Protein AF-A0A655D7Q9-F1 (afdb_monomer_lite)

Organism: NCBI:txid58097

Radius of gyration: 19.21 Å; chains: 1; bounding box: 52×32×53 Å

Structure (mmCIF, N/CA/C/O backbone):
data_AF-A0A655D7Q9-F1
#
_entry.id   AF-A0A655D7Q9-F1
#
loop_
_atom_site.group_PDB
_atom_site.id
_atom_site.type_symbol
_atom_site.label_atom_id
_atom_site.label_alt_id
_atom_site.label_comp_id
_atom_site.label_asym_id
_atom_site.label_entity_id
_atom_site.label_seq_id
_atom_site.pdbx_PDB_ins_code
_atom_site.Cartn_x
_atom_site.Cartn_y
_atom_site.Cartn_z
_atom_site.occupancy
_atom_site.B_iso_or_equiv
_atom_site.auth_seq_id
_atom_site.auth_comp_id
_atom_site.auth_asym_id
_atom_site.auth_atom_id
_atom_site.pdbx_PDB_model_num
ATOM 1 N N . MET A 1 1 ? 8.402 5.837 -29.727 1.00 44.16 1 MET A N 1
ATOM 2 C CA . MET A 1 1 ? 7.310 4.940 -29.289 1.00 44.16 1 MET A CA 1
ATOM 3 C C . MET A 1 1 ? 7.726 4.106 -28.086 1.00 44.16 1 MET A C 1
ATOM 5 O O . MET A 1 1 ? 7.129 4.297 -27.044 1.00 44.16 1 MET A O 1
ATOM 9 N N . ALA A 1 2 ? 8.798 3.308 -28.153 1.00 44.91 2 ALA A N 1
ATOM 10 C CA . ALA A 1 2 ? 9.207 2.437 -27.040 1.00 44.91 2 ALA A CA 1
ATOM 11 C C .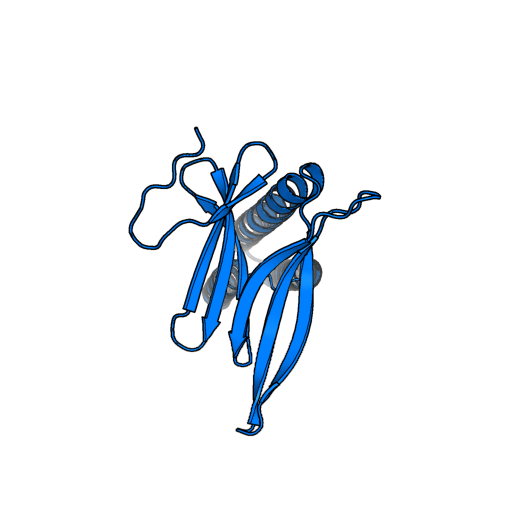 ALA A 1 2 ? 9.536 3.164 -25.710 1.00 44.91 2 ALA A C 1
ATOM 13 O O . ALA A 1 2 ? 9.206 2.663 -24.644 1.00 44.91 2 ALA A O 1
ATOM 14 N N . THR A 1 3 ? 10.104 4.374 -25.750 1.00 46.62 3 THR A N 1
ATOM 15 C CA . THR A 1 3 ? 10.336 5.207 -24.550 1.00 46.62 3 THR A CA 1
ATOM 16 C C . THR A 1 3 ? 9.044 5.714 -23.913 1.00 46.62 3 THR A C 1
ATOM 18 O O . THR A 1 3 ? 8.908 5.663 -22.699 1.00 46.62 3 THR A O 1
ATOM 21 N N . LEU A 1 4 ? 8.073 6.148 -24.721 1.00 45.00 4 LEU A N 1
ATOM 22 C CA . LEU A 1 4 ? 6.739 6.530 -24.247 1.00 45.00 4 LEU A CA 1
ATOM 23 C C . LEU A 1 4 ? 5.992 5.321 -23.681 1.00 45.00 4 LEU A C 1
ATOM 25 O O . LEU A 1 4 ? 5.398 5.435 -22.620 1.00 45.00 4 LEU A O 1
ATOM 29 N N . SER A 1 5 ? 6.093 4.156 -24.324 1.00 48.91 5 SER A N 1
ATOM 30 C CA . SER A 1 5 ? 5.539 2.904 -23.805 1.00 48.91 5 SER A CA 1
ATOM 31 C C . SER A 1 5 ? 6.203 2.487 -22.493 1.00 48.91 5 SER A C 1
ATOM 33 O O . SER A 1 5 ? 5.500 2.081 -21.585 1.00 48.91 5 SER A O 1
ATOM 35 N N . SER A 1 6 ? 7.522 2.643 -22.341 1.00 44.06 6 SER A N 1
ATOM 36 C CA . SER A 1 6 ? 8.223 2.366 -21.080 1.00 44.06 6 SER A CA 1
ATOM 37 C C . SER A 1 6 ? 7.842 3.346 -19.978 1.00 44.06 6 SER A C 1
ATOM 39 O O . SER A 1 6 ? 7.646 2.911 -18.856 1.00 44.06 6 SER A O 1
ATOM 41 N N . VAL A 1 7 ? 7.721 4.643 -20.273 1.00 50.75 7 VAL A N 1
ATOM 42 C CA . VAL A 1 7 ? 7.242 5.645 -19.307 1.00 50.75 7 VAL A CA 1
ATOM 43 C C . VAL A 1 7 ? 5.803 5.334 -18.907 1.00 50.75 7 VAL A C 1
ATOM 45 O O . VAL A 1 7 ? 5.481 5.384 -17.729 1.00 50.75 7 VAL A O 1
ATOM 48 N N . PHE A 1 8 ? 4.951 4.962 -19.863 1.00 51.47 8 PHE A N 1
ATOM 49 C CA . PHE A 1 8 ? 3.559 4.610 -19.607 1.00 51.47 8 PHE A CA 1
ATOM 50 C C . PHE A 1 8 ? 3.445 3.318 -18.796 1.00 51.47 8 PHE A C 1
ATOM 52 O O . PHE A 1 8 ? 2.716 3.293 -17.820 1.00 51.47 8 PHE A O 1
ATOM 59 N N . ILE A 1 9 ? 4.227 2.284 -19.117 1.00 53.00 9 ILE A N 1
ATOM 60 C CA . ILE A 1 9 ? 4.335 1.053 -18.324 1.00 53.00 9 ILE A CA 1
ATOM 61 C C . ILE A 1 9 ? 4.862 1.394 -16.929 1.00 53.00 9 ILE A C 1
ATOM 63 O O . ILE A 1 9 ? 4.257 1.001 -15.952 1.00 53.00 9 ILE A O 1
ATOM 67 N N . THR A 1 10 ? 5.917 2.191 -16.787 1.00 48.69 10 THR A N 1
ATOM 68 C CA . THR A 1 10 ? 6.431 2.601 -15.474 1.00 48.69 10 THR A CA 1
ATOM 69 C C . THR A 1 10 ? 5.414 3.411 -14.670 1.00 48.69 10 THR A C 1
ATOM 71 O O . THR A 1 10 ? 5.289 3.175 -13.477 1.00 48.69 10 THR A O 1
ATOM 74 N N . LEU A 1 11 ? 4.669 4.333 -15.285 1.00 49.62 11 LEU A N 1
ATOM 75 C CA . LEU A 1 11 ? 3.631 5.121 -14.612 1.00 49.62 11 LEU A CA 1
ATOM 76 C C . LEU A 1 11 ? 2.436 4.252 -14.218 1.00 49.62 11 LEU A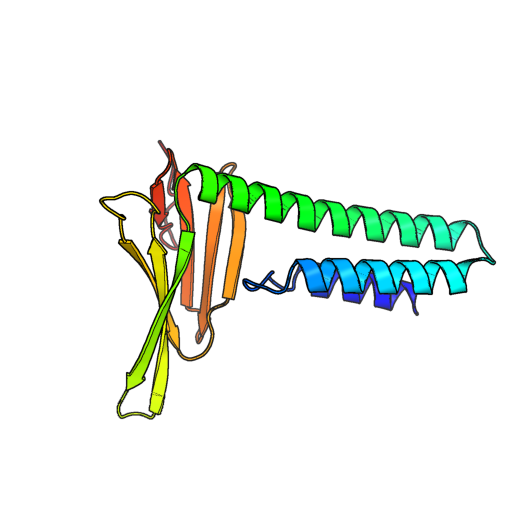 C 1
ATOM 78 O O . LEU A 1 11 ? 2.004 4.313 -13.074 1.00 49.62 11 LEU A O 1
ATOM 82 N N . VAL A 1 12 ? 1.956 3.408 -15.132 1.00 50.69 12 VAL A N 1
ATOM 83 C CA . VAL A 1 12 ? 0.836 2.488 -14.907 1.00 50.69 12 VAL A CA 1
ATOM 84 C C . VAL A 1 12 ? 1.210 1.404 -13.898 1.00 50.69 12 VAL A C 1
ATOM 86 O O . VAL A 1 12 ? 0.380 1.078 -13.068 1.00 50.69 12 VAL A O 1
ATOM 89 N N . PHE A 1 13 ? 2.450 0.899 -13.895 1.00 49.50 13 PHE A N 1
ATOM 90 C CA . PHE A 1 13 ? 2.938 -0.096 -12.930 1.00 49.50 13 PHE A CA 1
ATOM 91 C C . PHE A 1 13 ? 3.357 0.504 -11.581 1.00 49.50 13 PHE A C 1
ATOM 93 O O . PHE A 1 13 ? 3.159 -0.149 -10.566 1.00 49.50 13 PHE A O 1
ATOM 100 N N . ASN A 1 14 ? 3.861 1.744 -11.523 1.00 44.94 14 ASN A N 1
ATOM 101 C CA . ASN A 1 14 ? 4.033 2.457 -10.245 1.00 44.94 14 ASN A CA 1
ATOM 102 C C . ASN A 1 14 ? 2.688 2.878 -9.637 1.00 44.94 14 ASN A C 1
ATOM 104 O O . ASN A 1 14 ? 2.595 3.020 -8.421 1.00 44.94 14 ASN A O 1
ATOM 108 N N . GLN A 1 15 ? 1.659 3.088 -10.465 1.00 44.94 15 GLN A N 1
ATOM 109 C CA . GLN A 1 15 ? 0.270 3.240 -10.024 1.00 44.94 15 GLN A CA 1
ATOM 110 C C . GLN A 1 15 ? -0.440 1.899 -9.838 1.00 44.94 15 GLN A C 1
ATOM 112 O O . GLN A 1 15 ? -1.529 1.873 -9.272 1.00 44.94 15 GLN A O 1
ATOM 117 N N . TRP A 1 16 ? 0.154 0.784 -10.275 1.00 45.19 16 TRP A N 1
ATOM 118 C CA . TRP A 1 16 ? -0.368 -0.550 -10.013 1.00 45.19 16 TRP A CA 1
ATOM 119 C C . TRP A 1 16 ? -0.046 -0.851 -8.567 1.00 45.19 16 TRP A C 1
ATOM 121 O O . TRP A 1 16 ? 1.009 -1.387 -8.227 1.00 45.19 16 TRP A O 1
ATOM 131 N N . HIS A 1 17 ? -0.960 -0.379 -7.723 1.00 47.88 17 HIS A N 1
ATOM 132 C CA . HIS A 1 17 ? -1.037 -0.633 -6.303 1.00 47.88 17 HIS A CA 1
ATOM 133 C C . HIS A 1 17 ? -0.512 -2.034 -6.058 1.00 47.88 17 HIS A C 1
ATOM 135 O O . HIS A 1 17 ? -1.003 -2.998 -6.643 1.00 47.88 17 HIS A O 1
ATOM 141 N N . LEU A 1 18 ? 0.590 -2.098 -5.320 1.00 46.62 18 LEU A N 1
ATOM 142 C CA . LEU A 1 18 ? 1.365 -3.300 -5.092 1.00 46.62 18 LEU A CA 1
ATOM 143 C C . LEU A 1 18 ? 0.536 -4.253 -4.233 1.00 46.62 18 LEU A C 1
ATOM 145 O O . LEU A 1 18 ? 0.762 -4.380 -3.029 1.00 46.62 18 LEU A O 1
ATOM 149 N N . VAL A 1 19 ? -0.438 -4.896 -4.880 1.00 45.41 19 VAL A N 1
ATOM 150 C CA . VAL A 1 19 ? -1.283 -5.948 -4.339 1.00 45.41 19 VAL A CA 1
ATOM 151 C C . VAL A 1 19 ? -0.342 -6.952 -3.702 1.00 45.41 19 VAL A C 1
ATOM 153 O O . VAL A 1 19 ? 0.649 -7.368 -4.318 1.00 45.41 19 VAL A O 1
ATOM 156 N N . ALA A 1 20 ? -0.615 -7.253 -2.433 1.00 44.75 20 ALA A N 1
ATOM 157 C CA . ALA A 1 20 ? 0.159 -8.159 -1.605 1.00 44.75 20 ALA A CA 1
ATOM 158 C C . ALA A 1 20 ? 0.585 -9.394 -2.423 1.00 44.75 20 ALA A C 1
ATOM 160 O O . ALA A 1 20 ? -0.244 -10.222 -2.787 1.00 44.75 20 ALA A O 1
ATOM 161 N N . GLY A 1 21 ? 1.873 -9.465 -2.775 1.00 45.38 21 GLY A N 1
ATOM 162 C CA . GLY A 1 21 ? 2.463 -10.586 -3.512 1.00 45.38 21 GLY A CA 1
ATOM 163 C C . GLY A 1 21 ? 3.128 -10.270 -4.856 1.00 45.38 21 GLY A C 1
ATOM 164 O O . GLY A 1 21 ? 3.946 -11.072 -5.286 1.00 45.38 21 GLY A O 1
ATOM 165 N N . ASN A 1 22 ? 2.876 -9.126 -5.509 1.00 57.69 22 ASN A N 1
ATOM 166 C CA . ASN A 1 22 ? 3.382 -8.912 -6.884 1.00 57.69 22 ASN A CA 1
ATOM 167 C C . ASN A 1 22 ? 4.592 -7.962 -7.016 1.00 57.69 22 ASN A C 1
ATOM 169 O O . ASN A 1 22 ? 5.008 -7.634 -8.123 1.00 57.69 22 ASN A O 1
ATOM 173 N N . LYS A 1 23 ? 5.184 -7.520 -5.899 1.00 60.91 23 LYS A N 1
ATOM 174 C CA . LYS A 1 23 ? 6.220 -6.459 -5.863 1.00 60.91 23 LYS A CA 1
ATOM 175 C C . LYS A 1 23 ? 7.548 -6.911 -6.462 1.00 60.91 23 LYS A C 1
ATOM 177 O O . LYS A 1 23 ? 8.150 -6.204 -7.265 1.00 60.91 23 LYS A O 1
ATOM 182 N N . GLU A 1 24 ? 7.962 -8.124 -6.111 1.00 61.25 24 GLU A N 1
ATOM 183 C CA . GLU A 1 24 ? 9.153 -8.771 -6.668 1.00 61.25 24 GLU A CA 1
ATOM 184 C C . GLU A 1 24 ? 8.979 -9.044 -8.164 1.00 61.25 24 GLU A C 1
ATOM 186 O O . GLU A 1 24 ? 9.896 -8.823 -8.946 1.00 61.25 24 GLU A O 1
ATOM 191 N N . LEU A 1 25 ? 7.770 -9.427 -8.582 1.00 63.22 25 LEU A N 1
ATOM 192 C CA . LEU A 1 25 ? 7.436 -9.693 -9.979 1.00 63.22 25 LEU A CA 1
ATOM 193 C C . LEU A 1 25 ? 7.463 -8.407 -10.817 1.00 63.22 25 LEU A C 1
ATOM 195 O O . LEU A 1 25 ? 8.004 -8.407 -11.921 1.00 63.22 25 LEU A O 1
ATOM 199 N N . VAL A 1 26 ? 6.964 -7.294 -10.269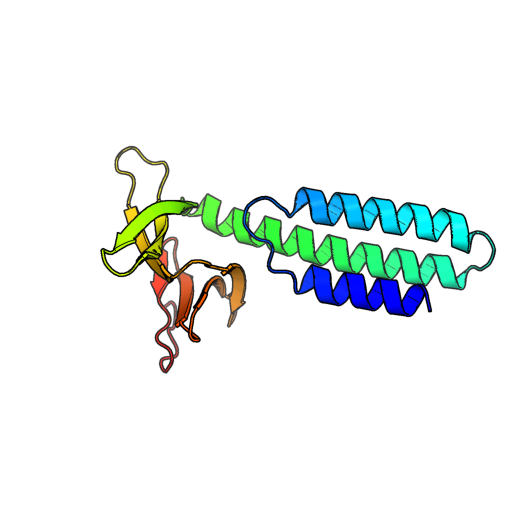 1.00 64.81 26 VAL A N 1
ATOM 200 C CA . VAL A 1 26 ? 7.056 -5.965 -10.894 1.00 64.81 26 VAL A CA 1
ATOM 201 C C . VAL A 1 26 ? 8.513 -5.521 -11.023 1.00 64.81 26 VAL A C 1
ATOM 203 O O . VAL A 1 26 ? 8.916 -5.116 -12.112 1.00 64.81 26 VAL A O 1
ATOM 206 N N . LEU A 1 27 ? 9.327 -5.663 -9.970 1.00 65.00 27 LEU A N 1
ATOM 207 C CA . LEU A 1 27 ? 10.767 -5.379 -10.034 1.00 65.00 27 LEU A CA 1
ATOM 208 C C . LEU A 1 27 ? 11.480 -6.248 -11.078 1.00 65.00 27 LEU A C 1
ATOM 210 O O . LEU A 1 27 ? 12.259 -5.732 -11.879 1.00 65.00 27 LEU A O 1
ATOM 214 N N . CYS A 1 28 ? 11.209 -7.554 -11.102 1.00 68.88 28 CYS A N 1
ATOM 215 C CA . CYS A 1 28 ? 11.792 -8.484 -12.067 1.00 68.88 28 CYS A CA 1
ATOM 216 C C . CYS A 1 28 ? 11.390 -8.138 -13.504 1.00 68.88 28 CYS A C 1
ATOM 218 O O . CYS A 1 28 ? 12.242 -8.132 -14.392 1.00 68.88 28 CYS A O 1
ATOM 220 N N . LEU A 1 29 ? 10.119 -7.806 -13.740 1.00 66.94 29 LEU A N 1
ATOM 221 C CA . LEU A 1 29 ? 9.629 -7.414 -15.058 1.00 66.94 29 LEU A CA 1
ATOM 222 C C . LEU A 1 29 ? 10.240 -6.080 -15.503 1.00 66.94 29 LEU A C 1
ATOM 224 O O . LEU A 1 29 ? 10.667 -5.951 -16.647 1.00 66.94 29 LEU A O 1
ATOM 228 N N . GLN A 1 30 ? 10.362 -5.109 -14.596 1.00 67.75 30 GLN A N 1
ATOM 229 C CA . GLN A 1 30 ? 11.029 -3.833 -14.863 1.00 67.75 30 GLN A CA 1
ATOM 230 C C . GLN A 1 30 ? 12.518 -4.020 -15.166 1.00 67.75 30 GLN A C 1
ATOM 232 O O . GLN A 1 30 ? 13.024 -3.412 -16.109 1.00 67.75 30 GLN A O 1
ATOM 237 N N . ALA A 1 31 ? 13.211 -4.887 -14.424 1.00 68.00 31 ALA A N 1
ATOM 238 C CA . ALA A 1 31 ? 14.601 -5.239 -14.692 1.00 68.00 31 ALA A CA 1
ATOM 239 C C . ALA A 1 31 ? 14.753 -5.934 -16.056 1.00 68.00 31 ALA A C 1
ATOM 241 O O . ALA A 1 31 ? 15.644 -5.581 -16.828 1.00 68.00 31 ALA A O 1
ATOM 242 N N . ALA A 1 32 ? 13.853 -6.859 -16.401 1.00 72.69 32 ALA A N 1
ATOM 243 C CA . ALA A 1 32 ? 13.840 -7.521 -17.704 1.00 72.69 32 ALA A CA 1
ATOM 244 C C . ALA A 1 32 ? 13.589 -6.525 -18.850 1.00 72.69 32 ALA A C 1
ATOM 246 O O . ALA A 1 32 ? 14.319 -6.529 -19.844 1.00 72.69 32 ALA A O 1
ATOM 247 N N . CYS A 1 33 ? 12.619 -5.617 -18.696 1.00 68.88 33 CYS A N 1
ATOM 248 C CA . CYS A 1 33 ? 12.374 -4.536 -19.647 1.00 68.88 33 CYS A CA 1
ATOM 249 C C . CYS A 1 33 ? 13.602 -3.629 -19.784 1.00 68.88 33 CYS A C 1
ATOM 251 O O . CYS A 1 33 ? 14.015 -3.341 -20.903 1.00 68.88 33 CYS A O 1
ATOM 253 N N . PHE A 1 34 ? 14.224 -3.222 -18.676 1.00 69.38 34 PHE A N 1
ATOM 254 C CA . PHE A 1 34 ? 15.437 -2.405 -18.680 1.00 69.38 34 PHE A CA 1
ATOM 255 C C . PHE A 1 34 ? 16.589 -3.086 -19.433 1.00 69.38 34 PHE A C 1
ATOM 257 O O . PHE A 1 34 ? 17.216 -2.457 -20.283 1.00 69.38 34 PHE A O 1
ATOM 264 N N . MET A 1 35 ? 16.827 -4.378 -19.191 1.00 69.62 35 MET A N 1
ATOM 265 C CA . MET A 1 35 ? 17.846 -5.162 -19.900 1.00 69.62 35 MET A CA 1
ATOM 266 C C . MET A 1 35 ? 17.545 -5.278 -21.400 1.00 69.62 35 MET A C 1
ATOM 268 O O . MET A 1 35 ? 18.446 -5.118 -22.225 1.00 69.62 35 MET A O 1
ATOM 272 N N . ALA A 1 36 ? 16.278 -5.479 -21.775 1.00 70.31 36 ALA A N 1
ATOM 273 C CA . ALA A 1 36 ? 15.857 -5.483 -23.174 1.00 70.31 36 ALA A CA 1
ATOM 274 C C . ALA A 1 36 ? 16.055 -4.104 -23.837 1.00 70.31 36 ALA A C 1
ATOM 276 O O . ALA A 1 36 ? 16.549 -4.014 -24.962 1.00 70.31 36 ALA A O 1
ATOM 277 N N . PHE A 1 37 ? 15.734 -3.015 -23.132 1.00 66.50 37 PHE A N 1
ATOM 278 C CA . PHE A 1 37 ? 15.976 -1.649 -23.600 1.00 66.50 37 PHE A CA 1
ATOM 279 C C . PHE A 1 37 ? 17.465 -1.338 -23.742 1.00 66.50 37 PHE A C 1
ATOM 281 O O . PHE A 1 37 ? 17.857 -0.741 -24.745 1.00 66.50 37 PHE A O 1
ATOM 288 N N . LEU A 1 38 ? 18.309 -1.766 -22.800 1.00 65.56 38 LEU A N 1
ATOM 289 C CA . LEU A 1 38 ? 19.765 -1.648 -22.903 1.00 65.56 38 LEU A CA 1
ATOM 290 C C . LEU A 1 38 ? 20.307 -2.364 -24.144 1.00 65.56 38 LEU A C 1
ATOM 292 O O . LEU A 1 38 ? 21.092 -1.776 -24.888 1.00 65.56 38 LEU A O 1
ATOM 296 N N . ALA A 1 39 ? 19.848 -3.590 -24.409 1.00 68.56 39 ALA A N 1
ATOM 297 C CA . ALA A 1 39 ? 20.252 -4.346 -25.592 1.00 68.56 39 ALA A CA 1
ATOM 298 C C . ALA A 1 39 ? 19.879 -3.615 -26.899 1.00 68.56 39 ALA A C 1
ATOM 300 O O . ALA A 1 39 ? 20.696 -3.524 -27.817 1.00 68.56 39 ALA A O 1
ATOM 301 N N . MET A 1 40 ? 18.680 -3.022 -26.959 1.00 64.50 40 MET A N 1
ATOM 302 C CA . MET A 1 40 ? 18.180 -2.298 -28.137 1.00 64.50 40 MET A CA 1
ATOM 303 C C . MET A 1 40 ? 18.762 -0.882 -28.310 1.00 64.50 40 MET A C 1
ATOM 305 O O . MET A 1 40 ? 18.818 -0.371 -29.427 1.00 64.50 40 MET A O 1
ATOM 309 N N . THR A 1 41 ? 19.174 -0.215 -27.227 1.00 60.09 41 THR A N 1
ATOM 310 C CA . THR A 1 41 ? 19.644 1.189 -27.238 1.00 60.09 41 THR A CA 1
ATOM 311 C C . THR A 1 41 ? 21.162 1.343 -27.267 1.00 60.09 41 THR A C 1
ATOM 313 O O . THR A 1 41 ? 21.649 2.477 -27.259 1.00 60.09 41 THR A O 1
ATOM 316 N N . SER A 1 42 ? 21.901 0.236 -27.406 1.00 54.12 42 SER A N 1
ATOM 317 C CA . SER A 1 42 ? 23.368 0.156 -27.551 1.00 54.12 42 SER A CA 1
ATOM 318 C C . SER A 1 42 ? 23.978 1.072 -28.634 1.00 54.12 42 SER A C 1
ATOM 320 O O . SER A 1 42 ? 25.193 1.225 -28.707 1.00 54.12 42 SER A O 1
ATOM 322 N N . VAL A 1 43 ? 23.144 1.749 -29.432 1.00 54.41 43 VAL A N 1
ATOM 323 C CA . VAL A 1 43 ? 23.517 2.640 -30.536 1.00 54.41 43 VAL A CA 1
ATOM 324 C C . VAL A 1 43 ? 23.489 4.144 -30.169 1.00 54.41 43 VAL A C 1
ATOM 326 O O . VAL A 1 43 ? 24.066 4.946 -30.901 1.00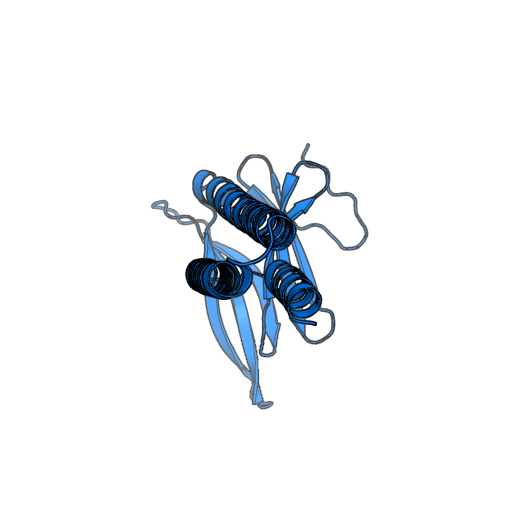 54.41 43 VAL A O 1
ATOM 329 N N . LYS A 1 44 ? 22.861 4.595 -29.060 1.00 62.66 44 LYS A N 1
ATOM 330 C CA . LYS A 1 44 ? 22.786 6.041 -28.704 1.00 62.66 44 LYS A CA 1
ATOM 331 C C . LYS A 1 44 ? 22.868 6.330 -27.193 1.00 62.66 44 LYS A C 1
ATOM 333 O O . LYS A 1 44 ? 21.994 5.923 -26.432 1.00 62.66 44 LYS A O 1
ATOM 338 N N . LYS A 1 45 ? 23.839 7.169 -26.781 1.00 64.81 45 LYS A N 1
ATOM 339 C CA . LYS A 1 45 ? 24.068 7.647 -25.388 1.00 64.81 45 LYS A CA 1
ATOM 340 C C . LYS A 1 45 ? 22.805 8.145 -24.661 1.00 64.81 45 LYS A C 1
ATOM 342 O O . LYS A 1 45 ? 22.683 7.951 -23.455 1.00 64.81 45 LYS A O 1
ATOM 347 N N . SER A 1 46 ? 21.868 8.782 -25.368 1.00 65.94 46 SER A N 1
ATOM 348 C CA . SER A 1 46 ? 20.634 9.313 -24.768 1.00 65.94 46 SER A CA 1
ATOM 349 C C . SER A 1 46 ? 19.644 8.226 -24.336 1.00 65.94 46 SER A C 1
ATOM 351 O O . SER A 1 46 ? 18.949 8.410 -23.341 1.00 65.94 46 SER A O 1
ATOM 353 N N . GLY A 1 47 ? 19.600 7.082 -25.031 1.00 65.62 47 GLY A N 1
ATOM 354 C CA . GLY A 1 47 ? 18.722 5.962 -24.673 1.00 65.62 47 GLY A CA 1
ATOM 355 C C . GLY A 1 47 ? 19.123 5.315 -23.349 1.00 65.62 47 GLY A C 1
ATOM 356 O O . GLY A 1 47 ? 18.261 5.008 -22.528 1.00 65.62 47 GLY A O 1
ATOM 357 N N . TRP A 1 48 ? 20.432 5.212 -23.103 1.00 69.44 48 TRP A N 1
ATOM 358 C CA . TRP A 1 48 ? 20.976 4.698 -21.847 1.00 69.44 48 TRP A CA 1
ATOM 359 C C . TRP A 1 48 ? 20.594 5.571 -20.648 1.00 69.44 48 TRP A C 1
ATOM 361 O O . TRP A 1 48 ? 20.104 5.044 -19.653 1.00 69.44 48 TRP A O 1
ATOM 371 N N . MET A 1 49 ? 20.739 6.899 -20.760 1.00 69.81 49 MET A N 1
ATOM 372 C CA . MET A 1 49 ? 20.365 7.806 -19.667 1.00 69.81 49 MET A CA 1
ATOM 373 C C . MET A 1 49 ? 18.872 7.724 -19.342 1.00 69.81 49 MET A C 1
ATOM 375 O O . MET A 1 49 ? 18.517 7.616 -18.176 1.00 69.81 49 MET A O 1
ATOM 379 N N . ILE A 1 50 ? 18.002 7.696 -20.357 1.00 70.94 50 ILE A N 1
ATOM 380 C CA . ILE A 1 50 ? 16.550 7.581 -20.148 1.00 70.94 50 ILE A CA 1
ATOM 381 C C . ILE A 1 50 ? 16.200 6.253 -19.463 1.00 70.94 50 ILE A C 1
ATOM 383 O O . ILE A 1 50 ? 15.440 6.242 -18.496 1.00 70.94 50 ILE A O 1
ATOM 387 N N . SER A 1 51 ? 16.778 5.144 -19.933 1.00 69.69 51 SER A N 1
ATOM 388 C CA . SER A 1 51 ? 16.552 3.815 -19.356 1.00 69.69 51 SER A CA 1
ATOM 389 C C . SER A 1 51 ? 17.020 3.755 -17.898 1.00 69.69 51 SER A C 1
ATOM 391 O O . SER A 1 51 ? 16.300 3.268 -17.029 1.00 69.69 51 SER A O 1
ATOM 393 N N . ALA A 1 52 ? 18.212 4.290 -17.608 1.00 72.69 52 ALA A N 1
ATOM 394 C CA . ALA A 1 52 ? 18.775 4.309 -16.261 1.00 72.69 52 ALA A CA 1
ATOM 395 C C . ALA A 1 52 ? 17.945 5.185 -15.311 1.00 72.69 52 ALA A C 1
ATOM 397 O O . ALA A 1 52 ? 17.652 4.766 -14.194 1.00 72.69 52 ALA A O 1
ATOM 398 N N . SER A 1 53 ? 17.504 6.366 -15.758 1.00 72.88 53 SER A N 1
ATOM 399 C CA . SER A 1 53 ? 16.617 7.230 -14.972 1.00 72.88 53 SER A CA 1
ATOM 400 C C . SER A 1 53 ? 15.286 6.549 -14.652 1.00 72.88 53 SER A C 1
ATOM 402 O O . SER A 1 53 ? 14.837 6.611 -13.511 1.00 72.88 53 SER A O 1
ATOM 404 N N . LEU A 1 54 ? 14.677 5.859 -15.622 1.00 71.62 54 LEU A N 1
ATOM 405 C CA . LEU A 1 54 ? 13.441 5.102 -15.401 1.00 71.62 54 LEU A CA 1
ATOM 406 C C . LEU A 1 54 ? 13.638 3.982 -14.377 1.00 71.62 54 LEU A C 1
ATOM 408 O O . LEU A 1 54 ? 12.845 3.867 -13.446 1.00 71.62 54 LEU A O 1
ATOM 412 N N . PHE A 1 55 ? 14.718 3.207 -14.505 1.00 74.88 55 PHE A N 1
ATOM 413 C CA . PHE A 1 55 ? 15.045 2.151 -13.549 1.00 74.88 55 PHE A CA 1
ATOM 414 C C . PHE A 1 55 ? 15.226 2.699 -12.128 1.00 74.88 55 PHE A C 1
ATOM 416 O O . PHE A 1 55 ? 14.674 2.142 -11.183 1.00 74.88 55 PHE A O 1
ATOM 423 N N . LEU A 1 56 ? 15.938 3.820 -11.971 1.00 76.06 56 LEU A N 1
ATOM 424 C CA . LEU A 1 56 ? 16.140 4.458 -10.668 1.00 76.06 56 LEU A CA 1
ATOM 425 C C . LEU A 1 56 ? 14.823 4.932 -10.039 1.00 76.06 56 LEU A C 1
ATOM 427 O O . LEU A 1 56 ? 14.617 4.728 -8.845 1.00 76.06 56 LEU A O 1
ATOM 431 N N . VAL A 1 57 ? 13.915 5.519 -10.826 1.00 72.50 57 VAL A N 1
ATOM 432 C CA . VAL A 1 57 ? 12.589 5.944 -10.341 1.00 72.50 57 VAL A CA 1
ATOM 433 C C . VAL A 1 57 ? 11.757 4.741 -9.884 1.00 72.50 57 VAL A C 1
ATOM 435 O O . VAL A 1 57 ? 11.147 4.787 -8.816 1.00 72.50 57 VAL A O 1
ATOM 438 N N . CYS A 1 58 ? 11.761 3.647 -10.647 1.00 71.62 58 CYS A N 1
ATOM 439 C CA . CYS A 1 58 ? 11.090 2.401 -10.270 1.00 71.62 58 CYS A CA 1
ATOM 440 C C . CYS A 1 58 ? 11.667 1.785 -8.986 1.00 71.62 58 CYS A C 1
ATOM 442 O O . CYS A 1 58 ? 10.928 1.420 -8.067 1.00 71.62 58 CYS A O 1
ATOM 444 N N . ALA A 1 59 ? 12.998 1.695 -8.905 1.00 73.75 59 ALA A N 1
ATOM 445 C CA . ALA A 1 59 ? 13.694 1.158 -7.744 1.00 73.75 59 ALA A CA 1
ATOM 446 C C . ALA A 1 59 ? 13.390 1.992 -6.493 1.00 73.75 59 ALA A C 1
ATOM 448 O O . ALA A 1 59 ? 13.077 1.430 -5.447 1.00 73.75 59 ALA A O 1
ATOM 449 N N . ALA A 1 60 ? 13.383 3.324 -6.611 1.00 74.88 60 ALA A N 1
ATOM 450 C CA . ALA A 1 60 ? 13.000 4.220 -5.523 1.00 74.88 60 ALA A CA 1
ATOM 451 C C . ALA A 1 60 ? 11.555 3.982 -5.052 1.00 74.88 60 ALA A C 1
ATOM 453 O O . ALA A 1 60 ? 11.305 3.948 -3.846 1.00 74.88 60 ALA A O 1
ATOM 454 N N . GLY A 1 61 ? 10.615 3.768 -5.980 1.00 72.81 61 GLY A N 1
ATOM 455 C CA . GLY A 1 61 ? 9.229 3.418 -5.656 1.00 72.81 61 GLY A CA 1
ATOM 456 C C . GLY A 1 61 ? 9.127 2.123 -4.850 1.00 72.81 61 GLY A C 1
ATOM 457 O O . GLY A 1 61 ? 8.452 2.086 -3.821 1.00 72.81 61 GLY A O 1
ATOM 458 N N . THR A 1 62 ? 9.866 1.089 -5.257 1.00 75.06 62 THR A N 1
ATOM 459 C CA . THR A 1 62 ? 9.850 -0.195 -4.543 1.00 75.06 62 THR A CA 1
ATOM 460 C C . THR A 1 62 ? 10.539 -0.111 -3.184 1.00 75.06 62 THR A C 1
ATOM 462 O O . THR A 1 62 ? 9.996 -0.597 -2.198 1.00 75.06 62 THR A O 1
ATOM 465 N N . ILE A 1 63 ? 11.687 0.570 -3.095 1.00 78.19 63 ILE A N 1
ATOM 466 C CA . ILE A 1 63 ? 12.384 0.809 -1.821 1.00 78.19 63 ILE A CA 1
ATOM 467 C C . ILE A 1 63 ? 11.467 1.542 -0.842 1.00 78.19 63 ILE A C 1
ATOM 469 O O . ILE A 1 63 ? 11.370 1.147 0.317 1.00 78.19 63 ILE A O 1
ATOM 473 N N . ARG A 1 64 ? 10.753 2.575 -1.306 1.00 80.00 64 ARG A N 1
ATOM 474 C CA . ARG A 1 64 ? 9.784 3.308 -0.484 1.00 80.00 64 ARG A CA 1
ATOM 475 C C . ARG A 1 64 ? 8.681 2.393 0.047 1.00 80.00 64 ARG A C 1
ATOM 477 O O . ARG A 1 64 ? 8.293 2.534 1.200 1.00 80.00 64 ARG A O 1
ATOM 484 N N . GLN A 1 65 ? 8.178 1.476 -0.772 1.00 77.81 65 GLN A N 1
ATOM 485 C CA . GLN A 1 65 ? 7.115 0.547 -0.377 1.00 77.81 65 GLN A CA 1
ATOM 486 C C . GLN A 1 65 ? 7.618 -0.485 0.636 1.00 77.81 65 GLN A C 1
ATOM 488 O O . GLN A 1 65 ? 7.010 -0.633 1.694 1.00 77.81 65 GLN A O 1
ATOM 493 N N . CYS A 1 66 ? 8.797 -1.070 0.404 1.00 80.50 66 CYS A N 1
ATOM 494 C CA . CYS A 1 66 ? 9.455 -1.939 1.382 1.00 80.50 66 CYS A CA 1
ATOM 495 C C . CYS A 1 66 ? 9.694 -1.223 2.716 1.00 80.50 66 CYS A C 1
ATOM 497 O O . CYS A 1 66 ? 9.464 -1.797 3.777 1.00 80.50 66 CYS A O 1
ATOM 499 N N . TRP A 1 67 ? 10.141 0.033 2.670 1.00 85.25 67 TRP A N 1
ATOM 500 C CA . TRP A 1 67 ? 10.344 0.840 3.868 1.00 85.25 67 TRP A CA 1
ATOM 501 C C . TRP A 1 67 ? 9.033 1.086 4.623 1.00 85.25 67 TRP A C 1
ATOM 503 O O . TRP A 1 67 ? 8.994 0.891 5.834 1.00 85.25 67 TRP A O 1
ATOM 513 N N . LEU A 1 68 ? 7.947 1.443 3.925 1.00 85.00 68 LEU A N 1
ATOM 514 C CA . LEU A 1 68 ? 6.632 1.605 4.551 1.00 85.00 68 LEU A CA 1
ATOM 515 C C . LEU A 1 68 ? 6.191 0.309 5.234 1.00 85.00 68 LEU A C 1
ATOM 517 O O . LEU A 1 68 ? 5.872 0.335 6.415 1.00 85.00 68 LEU A O 1
ATOM 521 N N . GLU A 1 69 ? 6.249 -0.829 4.547 1.00 82.81 69 GLU A N 1
ATOM 522 C CA . GLU A 1 69 ? 5.900 -2.134 5.124 1.00 82.81 69 GLU A CA 1
ATOM 523 C C . GLU A 1 69 ? 6.732 -2.482 6.357 1.00 82.81 69 GLU A C 1
ATOM 525 O O . GLU A 1 69 ? 6.199 -3.006 7.334 1.00 82.81 69 GLU A O 1
ATOM 530 N N . GLN A 1 70 ? 8.029 -2.165 6.344 1.00 85.94 70 GLN A N 1
ATOM 531 C CA . GLN A 1 70 ? 8.894 -2.364 7.504 1.00 85.94 70 GLN A CA 1
ATOM 532 C C . GLN A 1 70 ? 8.443 -1.546 8.717 1.00 85.94 70 GLN A C 1
ATOM 534 O O . GLN A 1 70 ? 8.560 -2.050 9.831 1.00 85.94 70 GLN A O 1
ATOM 539 N N . LEU A 1 71 ? 7.884 -0.345 8.533 1.00 89.38 71 LEU A N 1
ATOM 540 C CA . LEU A 1 71 ? 7.325 0.439 9.642 1.00 89.38 71 LEU A CA 1
ATOM 541 C C . LEU A 1 71 ? 6.114 -0.255 10.274 1.00 89.38 71 LEU A C 1
ATOM 543 O O . LEU A 1 71 ? 6.035 -0.340 11.497 1.00 89.38 71 LEU A O 1
ATOM 547 N N . PHE A 1 72 ? 5.201 -0.797 9.462 1.00 88.31 72 PHE A N 1
ATOM 548 C CA . PHE A 1 72 ? 4.049 -1.555 9.971 1.00 88.31 72 PHE A CA 1
ATOM 549 C C . PHE A 1 72 ? 4.493 -2.857 10.651 1.00 88.31 72 PHE A C 1
ATOM 551 O O . PHE A 1 72 ? 4.036 -3.165 11.750 1.00 88.31 72 PHE A O 1
ATOM 558 N N . ASN A 1 73 ? 5.450 -3.576 10.060 1.00 86.25 73 ASN A N 1
ATOM 559 C CA . ASN A 1 73 ? 6.007 -4.796 10.647 1.00 86.25 73 ASN A CA 1
ATOM 560 C C . ASN A 1 73 ? 6.717 -4.524 11.982 1.00 86.25 73 ASN A C 1
ATOM 562 O O . ASN A 1 73 ? 6.585 -5.315 12.915 1.00 86.25 73 ASN A O 1
ATOM 566 N N . ALA A 1 74 ? 7.456 -3.413 12.087 1.00 88.38 74 ALA A N 1
ATOM 567 C CA . ALA A 1 74 ? 8.115 -2.990 13.323 1.00 88.38 74 ALA A CA 1
ATOM 568 C C . ALA A 1 74 ? 7.109 -2.635 14.430 1.00 88.38 74 ALA A C 1
ATOM 570 O O . ALA A 1 74 ? 7.415 -2.803 15.607 1.00 88.38 74 ALA A O 1
ATOM 571 N N . ALA A 1 75 ? 5.905 -2.198 14.054 1.00 86.81 75 ALA A N 1
ATOM 572 C CA . ALA A 1 75 ? 4.787 -1.962 14.961 1.00 86.81 75 ALA A CA 1
ATOM 573 C C . ALA A 1 75 ? 3.941 -3.222 15.252 1.00 86.81 75 ALA A C 1
ATOM 575 O O . ALA A 1 75 ? 2.878 -3.111 15.852 1.00 86.81 75 ALA A O 1
ATOM 576 N N . ASP A 1 76 ? 4.385 -4.414 14.830 1.00 88.12 76 ASP A N 1
ATOM 577 C CA . ASP A 1 76 ? 3.632 -5.675 14.931 1.00 88.12 76 ASP A CA 1
ATOM 578 C C . ASP A 1 76 ? 2.241 -5.614 14.263 1.00 88.12 76 ASP A C 1
ATOM 580 O O . ASP A 1 76 ? 1.281 -6.228 14.721 1.00 88.12 76 ASP A O 1
ATOM 584 N N . ILE A 1 77 ? 2.113 -4.870 13.160 1.00 87.12 77 ILE A N 1
ATOM 585 C CA . ILE A 1 77 ? 0.870 -4.743 12.394 1.00 87.12 77 ILE A CA 1
ATOM 586 C C . ILE A 1 77 ? 1.036 -5.434 11.043 1.00 87.12 77 ILE A C 1
ATOM 588 O O . ILE A 1 77 ? 1.681 -4.916 10.132 1.00 87.12 77 ILE A O 1
ATOM 592 N N . TYR A 1 78 ? 0.394 -6.593 10.890 1.00 86.38 78 TYR A N 1
ATOM 593 C CA . TYR A 1 78 ? 0.367 -7.338 9.633 1.00 86.38 78 TYR A CA 1
ATOM 594 C C . TYR A 1 78 ? -1.037 -7.315 9.045 1.00 86.38 78 TYR A C 1
ATOM 596 O O . TYR A 1 78 ? -1.985 -7.770 9.683 1.00 86.38 78 TYR A O 1
ATOM 604 N N . ILE A 1 79 ? -1.163 -6.802 7.822 1.00 86.38 79 ILE A N 1
ATOM 605 C CA . ILE A 1 79 ? -2.425 -6.816 7.081 1.00 86.38 79 ILE A CA 1
ATOM 606 C C . ILE A 1 79 ? -2.621 -8.213 6.496 1.00 86.38 79 ILE A C 1
ATOM 608 O O . ILE A 1 79 ? -1.757 -8.712 5.774 1.00 86.38 79 ILE A O 1
ATOM 612 N N . VAL A 1 80 ? -3.735 -8.855 6.832 1.00 85.62 80 VAL A N 1
ATOM 613 C CA . VAL A 1 80 ? -4.027 -10.247 6.481 1.00 85.62 80 VAL A CA 1
ATOM 614 C C . VAL A 1 80 ? -5.415 -10.380 5.866 1.00 85.62 80 VAL A C 1
ATOM 616 O O . VAL A 1 80 ? -6.342 -9.660 6.240 1.00 85.62 80 VAL A O 1
ATOM 619 N N . ASP A 1 81 ? -5.549 -11.329 4.935 1.00 84.62 81 ASP A N 1
ATOM 620 C CA . ASP A 1 81 ? -6.858 -11.823 4.504 1.00 84.62 81 ASP A CA 1
ATOM 621 C C . ASP A 1 81 ? -7.479 -12.595 5.674 1.00 84.62 81 ASP A C 1
ATOM 623 O O . ASP A 1 81 ? -6.905 -13.565 6.178 1.00 84.62 81 ASP A O 1
ATOM 627 N N . ASP A 1 82 ? -8.618 -12.102 6.141 1.00 84.56 82 ASP A N 1
ATOM 628 C CA . ASP A 1 82 ? -9.332 -12.584 7.316 1.00 84.56 82 ASP A CA 1
ATOM 629 C C . ASP A 1 82 ? -10.472 -13.552 6.955 1.00 84.56 82 ASP A C 1
ATOM 631 O O . ASP A 1 82 ? -11.233 -13.996 7.820 1.00 84.56 82 ASP A O 1
ATOM 635 N N . GLY A 1 83 ? -10.573 -13.904 5.671 1.00 84.12 83 GLY A N 1
ATOM 636 C CA . GLY A 1 83 ? -11.511 -14.868 5.128 1.00 84.12 83 GLY A CA 1
ATOM 637 C C . GLY A 1 83 ? -12.430 -14.279 4.063 1.00 84.12 83 GLY A C 1
ATOM 638 O O . GLY A 1 83 ? -12.422 -13.089 3.742 1.00 84.12 83 GLY A O 1
ATOM 639 N N . ARG A 1 84 ? -13.273 -15.157 3.518 1.00 84.75 84 ARG A N 1
ATOM 640 C CA . ARG A 1 84 ? -14.291 -14.818 2.522 1.00 84.75 84 ARG A CA 1
ATOM 641 C C . ARG A 1 84 ? -15.616 -15.461 2.891 1.00 84.75 84 ARG A C 1
ATOM 643 O O . ARG A 1 84 ? -15.638 -16.593 3.370 1.00 84.75 84 ARG A O 1
ATOM 650 N N . SER A 1 85 ? -16.711 -14.753 2.648 1.00 84.56 85 SER A N 1
ATOM 651 C CA . SER A 1 85 ? -18.068 -15.277 2.829 1.00 84.56 85 SER A CA 1
ATOM 652 C C . SER A 1 85 ? -18.950 -14.825 1.679 1.00 84.56 85 SER A C 1
ATOM 654 O O . SER A 1 85 ? -18.850 -13.681 1.244 1.00 84.56 85 SER A O 1
ATOM 656 N N . CYS A 1 86 ? -19.814 -15.710 1.191 1.00 86.62 86 CYS A N 1
ATOM 657 C CA . CYS A 1 86 ? -20.769 -15.390 0.137 1.00 86.62 86 CYS A CA 1
ATOM 658 C C . CYS A 1 86 ? -22.190 -15.453 0.695 1.00 86.62 86 CYS A C 1
ATOM 660 O O . CYS A 1 86 ? -22.572 -16.428 1.344 1.00 86.62 86 CYS A O 1
ATOM 662 N N . GLY A 1 87 ? -22.964 -14.394 0.461 1.00 79.31 87 GLY A N 1
ATOM 663 C CA . GLY A 1 87 ? -24.366 -14.324 0.856 1.00 79.31 87 GLY A CA 1
ATOM 664 C C . GLY A 1 87 ? -25.267 -15.164 -0.050 1.00 79.31 87 GLY A C 1
ATOM 665 O O . GLY A 1 87 ? -24.886 -15.568 -1.148 1.00 79.31 87 GLY A O 1
ATOM 666 N N . SER A 1 88 ? -26.512 -15.375 0.380 1.00 79.75 88 SER A N 1
ATOM 667 C CA . SER A 1 88 ? -27.545 -16.077 -0.402 1.00 79.75 88 SER A CA 1
ATOM 668 C C . SER A 1 88 ? -27.896 -15.388 -1.729 1.00 79.75 88 SER A C 1
ATOM 670 O O . SER A 1 88 ? -28.444 -16.026 -2.622 1.00 79.75 88 SER A O 1
ATOM 672 N N . SER A 1 89 ? -27.558 -14.105 -1.873 1.00 80.81 89 SER A N 1
ATOM 673 C CA . SER A 1 89 ? -27.692 -13.309 -3.097 1.00 80.81 89 SER A CA 1
ATOM 674 C C . SER A 1 89 ? -26.588 -13.560 -4.136 1.00 80.81 89 SER A C 1
ATOM 676 O O . SER A 1 89 ? -26.658 -13.002 -5.225 1.00 80.81 89 SER A O 1
ATOM 678 N N . GLY A 1 90 ? -25.573 -14.376 -3.822 1.00 79.81 90 GLY A N 1
ATOM 679 C CA . GLY A 1 90 ? -24.437 -14.657 -4.709 1.00 79.81 90 GLY A CA 1
ATOM 680 C C . GLY A 1 90 ? -23.294 -13.638 -4.632 1.00 79.81 90 GLY A C 1
ATOM 681 O O . GLY A 1 90 ? -22.256 -13.853 -5.251 1.00 79.81 90 GLY A O 1
ATOM 682 N N . HIS A 1 91 ? -23.441 -12.568 -3.846 1.00 82.00 91 HIS A N 1
ATOM 683 C CA . HIS A 1 91 ? -22.367 -11.606 -3.593 1.00 82.00 91 HIS A CA 1
ATOM 684 C C . HIS A 1 91 ? -21.371 -12.162 -2.568 1.00 82.00 91 HIS A C 1
ATOM 686 O O . HIS A 1 91 ? -21.762 -12.589 -1.476 1.00 82.00 91 HIS A O 1
ATOM 692 N N . CYS A 1 92 ? -20.086 -12.156 -2.923 1.00 82.25 92 CYS A N 1
ATOM 693 C CA . CYS A 1 92 ? -18.995 -12.605 -2.064 1.00 82.25 92 CYS A CA 1
ATOM 694 C C . CYS A 1 92 ? -18.231 -11.415 -1.488 1.00 82.25 92 CYS A C 1
ATOM 696 O O . CYS A 1 92 ? -17.823 -10.521 -2.222 1.00 82.25 92 CYS A O 1
ATOM 698 N N . PHE A 1 93 ? -17.995 -11.450 -0.183 1.00 84.25 93 PHE A N 1
ATOM 699 C CA . PHE A 1 93 ? -17.243 -10.455 0.565 1.00 84.25 93 PHE A CA 1
ATOM 700 C C . PHE A 1 93 ? -15.865 -10.994 0.927 1.00 84.25 93 PHE A C 1
ATOM 702 O O . PHE A 1 93 ? -15.724 -12.161 1.312 1.00 84.25 93 PHE A O 1
ATOM 709 N N . GLN A 1 94 ? -14.862 -10.128 0.838 1.00 84.00 94 GLN A N 1
ATOM 710 C CA . GLN A 1 94 ? -13.526 -10.366 1.366 1.00 84.00 94 GLN A CA 1
ATOM 711 C C . GLN A 1 94 ? -13.335 -9.526 2.626 1.00 84.00 94 GLN A C 1
ATOM 713 O O . GLN A 1 94 ? -13.619 -8.328 2.625 1.00 84.00 94 GLN A O 1
ATOM 718 N N . TYR A 1 95 ? -12.861 -10.158 3.697 1.00 85.69 95 TYR A N 1
ATOM 719 C CA . TYR A 1 95 ? -12.615 -9.507 4.979 1.00 85.69 95 TYR A CA 1
ATOM 720 C C . TYR A 1 95 ? -11.120 -9.311 5.166 1.00 85.69 95 TYR A C 1
ATOM 722 O O . TYR A 1 95 ? -10.342 -10.241 4.979 1.00 85.69 95 TYR A O 1
ATOM 730 N N . ILE A 1 96 ? -10.714 -8.106 5.549 1.00 87.38 96 ILE A N 1
ATOM 731 C CA . ILE A 1 96 ? -9.318 -7.753 5.779 1.00 87.38 96 ILE A CA 1
ATOM 732 C C . ILE A 1 96 ? -9.147 -7.272 7.217 1.00 87.38 96 ILE A C 1
ATOM 734 O O . ILE A 1 96 ? -9.920 -6.447 7.718 1.00 87.38 96 ILE A O 1
ATOM 738 N N . ALA A 1 97 ? -8.104 -7.770 7.875 1.00 88.31 97 ALA A N 1
ATOM 739 C CA . ALA A 1 97 ? -7.777 -7.434 9.253 1.00 88.31 97 ALA A CA 1
ATOM 740 C C . ALA A 1 97 ? -6.295 -7.079 9.418 1.00 88.31 97 ALA A C 1
ATOM 742 O O . ALA A 1 97 ? -5.450 -7.455 8.608 1.00 88.31 97 ALA A O 1
ATOM 743 N N . ALA A 1 98 ? -5.974 -6.381 10.505 1.00 88.69 98 ALA A N 1
ATOM 744 C CA . ALA A 1 98 ? -4.631 -6.322 11.063 1.00 88.69 98 ALA A CA 1
ATOM 745 C C . ALA A 1 98 ? -4.487 -7.371 12.166 1.00 88.69 98 ALA A C 1
ATOM 747 O O . ALA A 1 98 ? -5.374 -7.523 13.013 1.00 88.69 98 ALA A O 1
ATOM 748 N N . LYS A 1 99 ? -3.353 -8.072 12.177 1.00 85.81 99 LYS A N 1
ATOM 749 C CA . LYS A 1 99 ? -3.014 -9.077 13.184 1.00 85.81 99 LYS A CA 1
ATOM 750 C C . LYS A 1 99 ? -1.581 -8.888 13.678 1.00 85.81 99 LYS A C 1
ATOM 752 O O . LYS A 1 99 ? -0.670 -8.811 12.860 1.00 85.81 99 LYS A O 1
ATOM 757 N N . GLY A 1 100 ? -1.388 -8.879 14.997 1.00 84.62 100 GLY A N 1
ATOM 758 C CA . GLY A 1 100 ? -0.057 -8.968 15.616 1.00 84.62 100 GLY A CA 1
ATOM 759 C C . GLY A 1 100 ? 0.476 -10.399 15.717 1.00 84.62 100 GLY A C 1
ATOM 760 O O . GLY A 1 100 ? -0.293 -11.364 15.690 1.00 84.62 100 GLY A O 1
ATOM 761 N N . ARG A 1 101 ? 1.799 -10.562 15.830 1.00 75.31 101 ARG A N 1
ATOM 762 C CA . ARG A 1 101 ? 2.473 -11.867 15.985 1.00 75.31 101 ARG A CA 1
ATOM 763 C C . ARG A 1 101 ? 2.660 -12.292 17.445 1.00 75.31 101 ARG A C 1
ATOM 765 O O . ARG A 1 101 ? 3.068 -13.428 17.682 1.00 75.31 101 ARG A O 1
ATOM 772 N N . GLY A 1 102 ? 2.373 -11.421 18.415 1.00 69.94 102 GLY A N 1
ATOM 773 C CA . GLY A 1 102 ? 2.496 -11.730 19.845 1.00 69.94 102 GLY A CA 1
ATOM 774 C C . GLY A 1 102 ? 1.555 -12.835 20.367 1.00 69.94 102 GLY A C 1
ATOM 775 O O . GLY A 1 102 ? 0.549 -13.173 19.748 1.00 69.94 102 GLY A O 1
ATOM 776 N N . LEU A 1 103 ? 1.863 -13.370 21.561 1.00 51.94 103 LEU A N 1
ATOM 777 C CA . LEU A 1 103 ? 1.088 -14.414 22.271 1.00 51.94 103 LEU A CA 1
ATOM 778 C C . LEU A 1 103 ? -0.374 -14.017 22.557 1.00 51.94 103 LEU A C 1
ATOM 780 O O . LEU A 1 103 ? -1.245 -14.879 22.624 1.00 51.94 103 LEU A O 1
ATOM 784 N N . ALA A 1 104 ? -0.645 -12.716 22.675 1.00 58.28 104 ALA A N 1
ATOM 785 C CA . ALA A 1 104 ? -1.983 -12.134 22.679 1.00 58.28 104 ALA A CA 1
ATOM 786 C C . ALA A 1 104 ? -2.184 -11.344 21.379 1.00 58.28 104 ALA A C 1
ATOM 788 O O . ALA A 1 104 ? -2.243 -10.116 21.395 1.00 58.28 104 ALA A O 1
ATOM 789 N N . ALA A 1 105 ? -2.195 -12.042 20.239 1.00 68.50 105 ALA A N 1
ATOM 790 C CA . ALA A 1 105 ? -2.315 -11.427 18.920 1.00 68.50 105 ALA A CA 1
ATOM 791 C C . ALA A 1 105 ? -3.549 -10.510 18.859 1.00 68.50 105 ALA A C 1
ATOM 793 O O . ALA A 1 105 ? -4.685 -10.983 18.783 1.00 68.50 105 ALA A O 1
ATOM 794 N N . LYS A 1 106 ? -3.324 -9.189 18.891 1.00 75.00 106 LYS A N 1
ATOM 795 C CA . LYS A 1 106 ? -4.374 -8.185 18.701 1.00 75.00 106 LYS A CA 1
ATOM 796 C C . LYS A 1 106 ? -4.871 -8.336 17.265 1.00 75.00 106 LYS A C 1
ATOM 798 O O . LYS A 1 106 ? -4.084 -8.230 16.324 1.00 75.00 106 LYS A O 1
ATOM 803 N N . ARG A 1 107 ? -6.155 -8.657 17.110 1.00 84.19 107 ARG A N 1
ATOM 804 C CA . ARG A 1 107 ? -6.845 -8.713 15.817 1.00 84.19 107 ARG A CA 1
ATOM 805 C C . ARG A 1 107 ? -7.776 -7.517 15.732 1.00 84.19 107 ARG A C 1
ATOM 807 O O . ARG A 1 107 ? -8.597 -7.314 16.621 1.00 84.19 107 ARG A O 1
ATOM 814 N N . GLN A 1 108 ? -7.646 -6.748 14.663 1.00 87.44 108 GLN A N 1
ATOM 815 C CA . GLN A 1 108 ? -8.492 -5.600 14.372 1.00 87.44 108 GLN A CA 1
ATOM 816 C C . GLN A 1 108 ? -9.061 -5.776 12.968 1.00 87.44 108 GLN A C 1
ATOM 818 O O . GLN A 1 108 ? -8.299 -5.844 12.009 1.00 87.44 108 GLN A O 1
ATOM 823 N N . ALA A 1 109 ? -10.384 -5.859 12.840 1.00 88.69 109 ALA A N 1
ATOM 824 C CA . ALA A 1 109 ? -11.030 -5.803 11.532 1.00 88.69 109 ALA A CA 1
ATOM 825 C C . ALA A 1 109 ? -10.823 -4.403 10.935 1.00 88.69 109 ALA A C 1
ATOM 827 O O . ALA A 1 109 ? -11.012 -3.406 11.636 1.00 88.69 109 ALA A O 1
ATOM 828 N N . LEU A 1 110 ? -10.401 -4.335 9.673 1.00 86.25 110 LEU A N 1
ATOM 829 C CA . LEU A 1 110 ? -10.063 -3.072 9.010 1.00 86.25 110 LEU A CA 1
ATOM 830 C C . LEU A 1 110 ? -11.004 -2.751 7.859 1.00 86.25 110 LEU A C 1
ATOM 832 O O . LEU A 1 110 ? -11.389 -1.602 7.675 1.00 86.25 110 LEU A O 1
ATOM 836 N N . PHE A 1 111 ? -11.349 -3.751 7.053 1.00 86.00 111 PHE A N 1
ATOM 837 C CA . PHE A 1 111 ? -12.114 -3.506 5.843 1.00 86.00 111 PHE A CA 1
ATOM 838 C C . PHE A 1 111 ? -12.882 -4.748 5.415 1.00 86.00 111 PHE A C 1
ATOM 840 O O . PHE A 1 111 ? -12.440 -5.878 5.627 1.00 86.00 111 PHE A O 1
ATOM 847 N N . SER A 1 112 ? -14.026 -4.532 4.782 1.00 86.56 112 SER A N 1
ATOM 848 C CA . SER A 1 112 ? -14.779 -5.577 4.103 1.00 86.56 112 SER A CA 1
ATOM 849 C C . SER A 1 112 ? -15.404 -4.987 2.856 1.00 86.56 112 SER A C 1
ATOM 851 O O . SER A 1 112 ? -16.055 -3.953 2.967 1.00 86.56 112 SER A O 1
ATOM 853 N N . SER A 1 113 ? -15.241 -5.641 1.711 1.00 82.62 113 SER A N 1
ATOM 854 C CA . SER A 1 113 ? -15.904 -5.223 0.474 1.00 82.62 113 SER A CA 1
ATOM 855 C C . SER A 1 113 ? -16.239 -6.422 -0.404 1.00 82.62 113 SER A C 1
ATOM 857 O O . SER A 1 113 ? -15.723 -7.527 -0.200 1.00 82.62 113 SER A O 1
ATOM 859 N N . GLU A 1 114 ? -17.142 -6.201 -1.353 1.00 80.56 114 GLU A N 1
ATOM 860 C CA . GLU A 1 114 ? -17.540 -7.197 -2.342 1.00 80.56 114 GLU A CA 1
ATOM 861 C C . GLU A 1 114 ? -16.412 -7.421 -3.360 1.00 80.56 114 GLU A C 1
ATOM 863 O O . GLU A 1 114 ? -15.824 -6.468 -3.864 1.00 80.56 114 GLU A O 1
ATOM 868 N N . GLU A 1 115 ? -16.148 -8.694 -3.672 1.00 70.50 115 GLU A N 1
ATOM 869 C CA . GLU A 1 115 ? -15.255 -9.208 -4.725 1.00 70.50 115 GLU A CA 1
ATOM 870 C C . GLU A 1 115 ? -13.763 -8.849 -4.622 1.00 70.50 115 GLU A C 1
ATOM 872 O O . GLU A 1 115 ? -12.927 -9.754 -4.547 1.00 70.50 115 GLU A O 1
ATOM 877 N N . TYR A 1 116 ? -13.420 -7.560 -4.661 1.00 72.56 116 TYR A N 1
ATOM 878 C CA . TYR A 1 116 ? -12.053 -7.063 -4.770 1.00 72.56 116 TYR A CA 1
ATOM 879 C C . TYR A 1 116 ? -11.760 -5.971 -3.742 1.00 72.56 116 TYR A C 1
ATOM 881 O O . TYR A 1 116 ? -12.491 -4.990 -3.620 1.00 72.56 116 TYR A O 1
ATOM 889 N N . VAL A 1 117 ? -10.628 -6.127 -3.054 1.00 75.25 117 VAL A N 1
ATOM 890 C CA . VAL A 1 117 ? -10.049 -5.105 -2.183 1.00 75.25 117 VAL A CA 1
ATOM 891 C C . VAL A 1 117 ? -8.644 -4.786 -2.669 1.00 75.25 117 VAL A C 1
ATOM 893 O O . VAL A 1 117 ? -7.770 -5.654 -2.714 1.00 75.25 117 VAL A O 1
ATOM 896 N N . ASN A 1 118 ? -8.408 -3.522 -2.989 1.00 80.00 118 ASN A N 1
ATOM 897 C CA . ASN A 1 118 ? -7.081 -2.991 -3.222 1.00 80.00 118 ASN A CA 1
ATOM 898 C C . ASN A 1 118 ? -6.479 -2.513 -1.899 1.00 80.00 118 ASN A C 1
ATOM 900 O O . ASN A 1 118 ? -7.082 -1.700 -1.200 1.00 80.00 118 ASN A O 1
ATOM 904 N N . ILE A 1 119 ? -5.280 -2.992 -1.574 1.00 81.69 119 ILE A N 1
ATOM 905 C CA . ILE A 1 119 ? -4.563 -2.623 -0.352 1.00 81.69 119 ILE A CA 1
ATOM 906 C C . ILE A 1 119 ? -3.242 -1.988 -0.752 1.00 81.69 119 ILE A C 1
ATOM 908 O O . ILE A 1 119 ? -2.447 -2.607 -1.461 1.00 81.69 119 ILE A O 1
ATOM 912 N N . TYR A 1 120 ? -2.979 -0.770 -0.285 1.00 80.88 120 TYR A N 1
ATOM 913 C CA . TYR A 1 120 ? -1.722 -0.090 -0.586 1.00 80.88 120 TYR A CA 1
ATOM 914 C C . TYR A 1 120 ? -1.244 0.819 0.540 1.00 80.88 120 TYR A C 1
ATOM 916 O O . TYR A 1 120 ? -2.028 1.465 1.239 1.00 80.88 120 TYR A O 1
ATOM 924 N N . TYR A 1 121 ? 0.077 0.910 0.670 1.00 84.00 121 TYR A N 1
ATOM 925 C CA . TYR A 1 121 ? 0.723 1.787 1.632 1.00 84.00 121 TYR A CA 1
ATOM 926 C C . TYR A 1 121 ? 1.006 3.151 1.011 1.00 84.00 121 TYR A C 1
ATOM 928 O O . TYR A 1 121 ? 1.441 3.265 -0.140 1.00 84.00 121 TYR A O 1
ATOM 936 N N . SER A 1 122 ? 0.779 4.199 1.790 1.00 85.31 122 SER A N 1
ATOM 937 C CA . SER A 1 122 ? 1.103 5.572 1.428 1.00 85.31 122 SER A CA 1
ATOM 938 C C . SER A 1 122 ? 1.775 6.288 2.599 1.00 85.31 122 SER A C 1
ATOM 940 O O . SER A 1 122 ? 2.006 5.718 3.664 1.00 85.31 122 SER A O 1
ATOM 942 N N . TYR A 1 123 ? 2.164 7.537 2.366 1.00 82.12 123 TYR A N 1
ATOM 943 C CA . TYR A 1 123 ? 2.693 8.412 3.403 1.00 82.12 123 TYR A CA 1
ATOM 944 C C . TYR A 1 123 ? 1.906 9.714 3.313 1.00 82.12 123 TYR A C 1
ATOM 946 O O . TYR A 1 123 ? 2.134 10.503 2.393 1.00 82.12 123 TYR A O 1
ATOM 954 N N . SER A 1 124 ? 0.911 9.856 4.183 1.00 77.50 124 SER A N 1
ATOM 955 C CA . SER A 1 124 ? -0.061 10.948 4.181 1.00 77.50 124 SER A CA 1
ATOM 956 C C . SER A 1 124 ? 0.254 11.888 5.332 1.00 77.50 124 SER A C 1
ATOM 958 O O . SER A 1 124 ? 0.458 11.422 6.446 1.00 77.50 124 SER A O 1
ATOM 960 N N . GLU A 1 125 ? 0.337 13.193 5.070 1.00 76.81 125 GLU A N 1
ATOM 961 C CA . GLU A 1 125 ? 0.543 14.219 6.109 1.00 76.81 125 GLU A CA 1
ATOM 962 C C . GLU A 1 125 ? 1.726 13.946 7.063 1.00 76.81 125 GLU A C 1
ATOM 964 O O . GLU A 1 125 ? 1.686 14.258 8.247 1.00 76.81 125 GLU A O 1
ATOM 969 N N . GLY A 1 126 ? 2.810 13.355 6.552 1.00 82.81 126 GLY A N 1
ATOM 970 C CA . GLY A 1 126 ? 3.983 13.039 7.372 1.00 82.81 126 GLY A CA 1
ATOM 971 C C . GLY A 1 126 ? 3.911 11.699 8.111 1.00 82.81 126 GLY A C 1
ATOM 972 O O . GLY A 1 126 ? 4.842 11.384 8.849 1.00 82.81 126 GLY A O 1
ATOM 973 N N . MET A 1 127 ? 2.863 10.904 7.888 1.00 87.75 127 MET A N 1
ATOM 974 C CA . MET A 1 127 ? 2.569 9.672 8.618 1.00 87.75 127 MET A CA 1
ATOM 975 C C . MET A 1 127 ? 2.432 8.471 7.668 1.00 87.75 127 MET A C 1
ATOM 977 O O . MET A 1 127 ? 1.816 8.594 6.602 1.00 87.75 127 MET A O 1
ATOM 981 N N . PRO A 1 128 ? 2.968 7.286 8.019 1.00 89.75 128 PRO A N 1
ATOM 982 C CA . PRO A 1 128 ? 2.716 6.066 7.261 1.00 89.75 128 PRO A CA 1
ATOM 983 C C . PRO A 1 128 ? 1.232 5.710 7.311 1.00 89.75 128 PRO A C 1
ATOM 985 O O . PRO A 1 128 ? 0.611 5.767 8.371 1.00 89.75 128 PRO A O 1
ATOM 988 N N . ALA A 1 129 ? 0.673 5.317 6.174 1.00 89.56 129 ALA A N 1
ATOM 989 C CA . ALA A 1 129 ? -0.734 4.975 6.056 1.00 89.56 129 ALA A CA 1
ATOM 990 C C . ALA A 1 129 ? -0.923 3.682 5.264 1.00 89.56 129 ALA A C 1
ATOM 992 O O . ALA A 1 129 ? -0.142 3.373 4.362 1.00 89.56 129 ALA A O 1
ATOM 993 N N . VAL A 1 130 ? -1.983 2.948 5.582 1.00 88.44 130 VAL A N 1
ATOM 994 C CA . VAL A 1 130 ? -2.501 1.844 4.775 1.00 88.44 130 VAL A CA 1
ATOM 995 C C . VAL A 1 130 ? -3.905 2.203 4.312 1.00 88.44 130 VAL A C 1
ATOM 997 O O . VAL A 1 130 ? -4.706 2.756 5.065 1.00 88.44 130 VAL A O 1
ATOM 1000 N N . ASN A 1 131 ? -4.181 1.930 3.047 1.00 87.69 131 ASN A N 1
ATOM 1001 C CA . ASN A 1 131 ? -5.406 2.319 2.374 1.00 87.69 131 ASN A CA 1
ATOM 1002 C C . ASN A 1 131 ? -6.086 1.074 1.828 1.00 87.69 131 ASN A C 1
ATOM 1004 O O . ASN A 1 131 ? -5.413 0.178 1.312 1.00 87.69 131 ASN A O 1
ATOM 1008 N N . PHE A 1 132 ? -7.406 1.076 1.920 1.00 87.25 132 PHE A N 1
ATOM 1009 C CA . PHE A 1 132 ? -8.292 0.042 1.425 1.00 87.25 132 PHE A CA 1
ATOM 1010 C C . PHE A 1 132 ? -9.264 0.691 0.452 1.00 87.25 132 PHE A C 1
ATOM 1012 O O . PHE A 1 132 ? -9.939 1.651 0.818 1.00 87.25 132 PHE A O 1
ATOM 1019 N N . ASP A 1 133 ? -9.306 0.182 -0.772 1.00 86.12 133 ASP A N 1
ATOM 1020 C CA . ASP A 1 133 ? -10.232 0.623 -1.812 1.00 86.12 133 ASP A CA 1
ATOM 1021 C C . ASP A 1 133 ? -10.992 -0.597 -2.339 1.00 86.12 133 ASP A C 1
ATOM 1023 O O . ASP A 1 133 ? -10.390 -1.584 -2.770 1.00 86.12 133 ASP A O 1
ATOM 1027 N N . GLY A 1 134 ? -12.310 -0.559 -2.203 1.00 82.75 134 GLY A N 1
ATOM 1028 C CA . GLY A 1 134 ? -13.234 -1.634 -2.531 1.00 82.75 134 GLY A CA 1
ATOM 1029 C C . GLY A 1 134 ? -14.194 -1.242 -3.647 1.00 82.75 134 GLY A C 1
ATOM 1030 O O . GLY A 1 134 ? -14.104 -0.177 -4.261 1.00 82.75 134 GLY A O 1
ATOM 1031 N N . MET A 1 135 ? -15.163 -2.108 -3.927 1.00 78.69 135 MET A N 1
ATOM 1032 C CA . MET A 1 135 ? -16.194 -1.791 -4.910 1.00 78.69 135 MET A CA 1
ATOM 1033 C C . MET A 1 135 ? -17.062 -0.600 -4.470 1.00 78.69 135 MET A C 1
ATOM 1035 O O . MET A 1 135 ? -17.165 -0.263 -3.295 1.00 78.69 135 MET A O 1
ATOM 1039 N N . LYS A 1 136 ? -17.732 0.045 -5.438 1.00 79.38 136 LYS A N 1
ATOM 1040 C CA . LYS A 1 136 ? -18.720 1.121 -5.199 1.00 79.38 136 LYS A CA 1
ATOM 1041 C C . LYS A 1 136 ? -18.161 2.346 -4.444 1.00 79.38 136 LYS A C 1
ATOM 1043 O O . LYS A 1 136 ? -18.913 3.042 -3.766 1.00 79.38 136 LYS A O 1
ATOM 1048 N N . ASN A 1 137 ? -16.876 2.663 -4.630 1.00 76.38 137 ASN A N 1
ATOM 1049 C CA . ASN A 1 137 ? -16.176 3.777 -3.970 1.00 76.38 137 ASN A CA 1
ATOM 1050 C C . ASN A 1 137 ? -16.098 3.636 -2.436 1.00 76.38 137 ASN A C 1
ATOM 1052 O O . ASN A 1 137 ? -16.048 4.651 -1.722 1.00 76.38 137 ASN A O 1
ATOM 1056 N N . GLU A 1 138 ? -16.122 2.399 -1.930 1.00 82.75 138 GLU A N 1
ATOM 1057 C CA . GLU A 1 138 ? -15.800 2.104 -0.538 1.00 82.75 138 GLU A CA 1
ATOM 1058 C C . GLU A 1 138 ? -14.309 2.310 -0.314 1.00 82.75 138 GLU A C 1
ATOM 1060 O O . GLU A 1 138 ? -13.477 1.628 -0.900 1.00 82.75 138 GLU A O 1
ATOM 1065 N N . PHE A 1 139 ? -13.970 3.256 0.551 1.00 87.06 139 PHE A N 1
ATOM 1066 C CA . PHE A 1 139 ? -12.588 3.600 0.835 1.00 87.06 139 PHE A CA 1
ATOM 1067 C C . PHE A 1 139 ? -12.402 3.807 2.330 1.00 87.06 139 PHE A C 1
ATOM 1069 O O . PHE A 1 139 ? -13.180 4.534 2.952 1.00 87.06 139 PHE A O 1
ATOM 1076 N N . VAL A 1 140 ? -11.351 3.212 2.889 1.00 89.31 140 VAL A N 1
ATOM 1077 C CA . VAL A 1 140 ? -10.928 3.449 4.271 1.00 89.31 140 VAL A CA 1
ATOM 1078 C C . VAL A 1 140 ? -9.414 3.619 4.317 1.00 89.31 140 VAL A C 1
ATOM 1080 O O . VAL A 1 140 ? -8.664 2.857 3.708 1.00 89.31 140 VAL A O 1
ATOM 1083 N N . GLN A 1 141 ? -8.953 4.606 5.081 1.00 89.62 141 GLN A N 1
ATOM 1084 C CA . GLN A 1 141 ? -7.539 4.831 5.358 1.00 89.62 141 GLN A CA 1
ATOM 1085 C C . GLN A 1 141 ? -7.265 4.656 6.851 1.00 89.62 141 GLN A C 1
ATOM 1087 O O . GLN A 1 141 ? -8.042 5.108 7.690 1.00 89.62 141 GLN A O 1
ATOM 1092 N N . TYR A 1 142 ? -6.130 4.040 7.173 1.00 90.25 142 TYR A N 1
ATOM 1093 C CA . TYR A 1 142 ? -5.597 3.964 8.527 1.00 90.25 142 TYR A CA 1
ATOM 1094 C C . TYR A 1 142 ? -4.189 4.554 8.576 1.00 90.25 142 TYR A C 1
ATOM 1096 O O . TYR A 1 142 ? -3.339 4.198 7.760 1.00 90.25 142 TYR A O 1
ATOM 1104 N N . LEU A 1 143 ? -3.934 5.421 9.553 1.00 91.12 143 LEU A N 1
ATOM 1105 C CA . LEU A 1 143 ? -2.614 5.977 9.850 1.00 91.12 143 LEU A CA 1
ATOM 1106 C C . LEU A 1 143 ? -1.920 5.133 10.922 1.00 91.12 143 LEU A C 1
ATOM 1108 O O . LEU A 1 143 ? -2.567 4.667 11.862 1.00 91.12 143 LEU A O 1
ATOM 1112 N N . LEU A 1 144 ? -0.604 4.960 10.795 1.00 89.94 144 LEU A N 1
ATOM 1113 C CA . LEU A 1 144 ? 0.237 4.308 11.794 1.00 89.94 144 LEU A CA 1
ATOM 1114 C C . LEU A 1 144 ? 0.708 5.333 12.830 1.00 89.94 144 LEU A C 1
ATOM 1116 O O . LEU A 1 144 ? 1.640 6.095 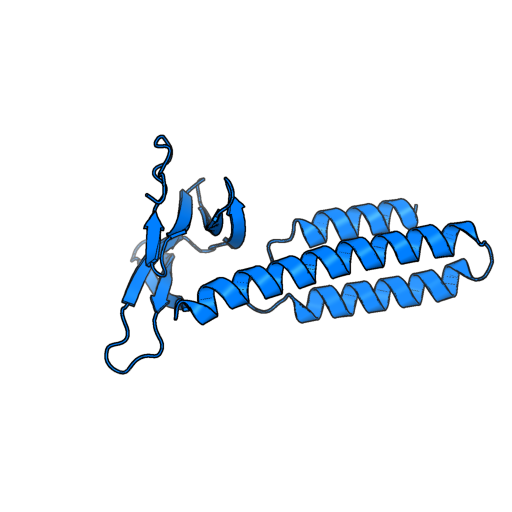12.581 1.00 89.94 144 LEU A O 1
ATOM 1120 N N . CYS A 1 145 ? 0.079 5.328 13.999 1.00 88.25 145 CYS A N 1
ATOM 1121 C CA . CYS A 1 145 ? 0.239 6.345 15.030 1.00 88.25 145 CYS A CA 1
ATOM 1122 C C . CYS A 1 145 ? 0.698 5.711 16.333 1.00 88.25 145 CYS A C 1
ATOM 1124 O O . CYS A 1 145 ? -0.043 4.943 16.940 1.00 88.25 145 CYS A O 1
ATOM 1126 N N . HIS A 1 146 ? 1.929 6.014 16.751 1.00 85.31 146 HIS A N 1
ATOM 1127 C CA . HIS A 1 146 ? 2.527 5.482 17.983 1.00 85.31 146 HIS A CA 1
ATOM 1128 C C . HIS A 1 146 ? 2.436 3.944 18.115 1.00 85.31 146 HIS A C 1
ATOM 1130 O O . HIS A 1 146 ? 2.301 3.413 19.212 1.00 85.31 146 HIS A O 1
ATOM 1136 N N . GLY A 1 147 ? 2.518 3.222 16.990 1.00 83.88 147 GLY A N 1
ATOM 1137 C CA . GLY A 1 147 ? 2.424 1.757 16.954 1.00 83.88 147 GLY A CA 1
ATOM 1138 C C . GLY A 1 147 ? 1.000 1.199 16.845 1.00 83.88 147 GLY A C 1
ATOM 1139 O O . GLY A 1 147 ? 0.825 -0.013 16.893 1.00 83.88 147 GLY A O 1
ATOM 1140 N N . GLU A 1 148 ? -0.014 2.046 16.662 1.00 85.44 148 GLU A N 1
ATOM 1141 C CA . GLU A 1 1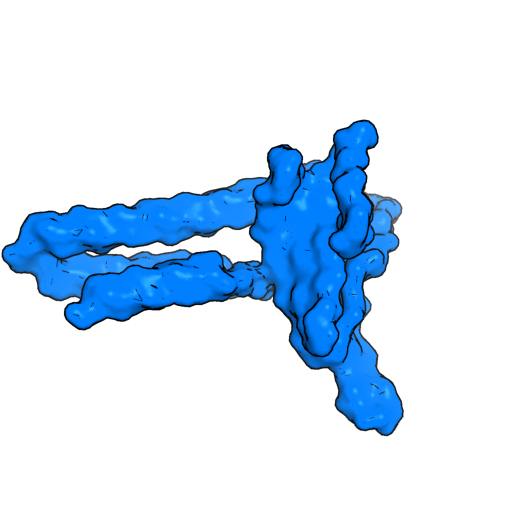48 ? -1.408 1.631 16.483 1.00 85.44 148 GLU A CA 1
ATOM 1142 C C . GLU A 1 148 ? -2.008 2.159 15.173 1.00 85.44 148 GLU A C 1
ATOM 1144 O O . GLU A 1 148 ? -1.573 3.176 14.635 1.00 85.44 148 GLU A O 1
ATOM 1149 N N . LEU A 1 149 ? -3.033 1.474 14.657 1.00 89.00 149 LEU A N 1
ATOM 1150 C CA . LEU A 1 149 ? -3.796 1.929 13.493 1.00 89.00 149 LEU A CA 1
ATOM 1151 C C . LEU A 1 149 ? -4.968 2.813 13.923 1.00 89.00 149 LEU A C 1
ATOM 1153 O O . LEU A 1 149 ? -5.896 2.336 14.580 1.00 89.00 149 LEU A O 1
ATOM 1157 N N . LYS A 1 150 ? -4.975 4.074 13.481 1.00 89.19 150 LYS A N 1
ATOM 1158 C CA . LYS A 1 150 ? -6.113 4.994 13.642 1.00 89.19 150 LYS A CA 1
ATOM 1159 C C . LYS A 1 150 ? -6.825 5.181 12.302 1.00 89.19 150 LYS A C 1
ATOM 1161 O O . LYS A 1 150 ? -6.177 5.525 11.318 1.00 89.19 150 LYS A O 1
ATOM 1166 N N . SER A 1 151 ? -8.137 4.944 12.250 1.00 86.62 151 SER A N 1
ATOM 1167 C CA . SER A 1 151 ? -8.935 5.171 11.037 1.00 86.62 151 SER A CA 1
ATOM 1168 C C . SER A 1 151 ? -9.107 6.663 10.776 1.00 86.62 151 SER A C 1
ATOM 1170 O O . SER A 1 151 ? -9.453 7.402 11.697 1.00 86.62 151 SER A O 1
ATOM 1172 N N . VAL A 1 152 ? -8.958 7.077 9.523 1.00 83.50 152 VAL A N 1
ATOM 1173 C CA . VAL A 1 152 ? -9.250 8.438 9.073 1.00 83.50 152 VAL A CA 1
ATOM 1174 C C . VAL A 1 152 ? -10.695 8.480 8.595 1.00 83.50 152 VAL A C 1
ATOM 1176 O O . VAL A 1 152 ? -11.052 7.799 7.630 1.00 83.50 152 VAL A O 1
ATOM 1179 N N . ALA A 1 153 ? -11.548 9.242 9.279 1.00 71.12 153 ALA A N 1
ATOM 1180 C CA . ALA A 1 153 ? -12.897 9.500 8.785 1.00 71.12 153 ALA A CA 1
ATOM 1181 C C . ALA A 1 153 ? -12.825 10.440 7.569 1.00 71.12 153 ALA A C 1
ATOM 1183 O O . ALA A 1 153 ? -11.974 11.324 7.517 1.00 71.12 153 ALA A O 1
ATOM 1184 N N . ARG A 1 154 ? -13.722 10.249 6.591 1.00 57.81 154 ARG A N 1
ATOM 1185 C CA . ARG A 1 154 ? -13.698 10.923 5.274 1.00 57.81 154 ARG A CA 1
ATOM 1186 C C . ARG A 1 154 ? -13.675 12.462 5.347 1.00 57.81 154 ARG A C 1
ATOM 1188 O O . ARG A 1 154 ? -13.231 13.078 4.384 1.00 57.81 154 ARG A O 1
ATOM 1195 N N . ASP A 1 155 ? -14.091 13.039 6.477 1.00 54.81 155 ASP A N 1
ATOM 1196 C CA . ASP A 1 155 ? -14.232 14.484 6.694 1.00 54.81 155 ASP A CA 1
ATOM 1197 C C . ASP A 1 155 ? -13.399 15.047 7.869 1.00 54.81 155 ASP A C 1
ATOM 1199 O O . ASP A 1 155 ? -13.415 16.258 8.084 1.00 54.81 155 ASP A O 1
ATOM 1203 N N . ASP A 1 156 ? -12.637 14.222 8.603 1.00 55.09 156 ASP A N 1
ATOM 1204 C CA . ASP A 1 156 ? -11.854 14.684 9.761 1.00 55.09 156 ASP A CA 1
ATOM 1205 C C . ASP A 1 156 ? -10.344 14.590 9.523 1.00 55.09 156 ASP A C 1
ATOM 1207 O O . ASP A 1 156 ? -9.791 13.529 9.214 1.00 55.09 156 ASP A O 1
ATOM 1211 N N . LYS A 1 157 ? -9.644 15.703 9.783 1.00 57.41 157 LYS A N 1
ATOM 1212 C CA . LYS A 1 157 ? -8.194 15.691 10.006 1.00 57.41 157 LYS A CA 1
ATOM 1213 C C . LYS A 1 157 ? -7.917 14.887 11.266 1.00 57.41 157 LYS A C 1
ATOM 1215 O O . LYS A 1 157 ? -8.043 15.390 12.379 1.00 57.41 157 LYS A O 1
ATOM 1220 N N . THR A 1 158 ? -7.546 13.629 11.090 1.00 60.41 158 THR A N 1
ATOM 1221 C CA . THR A 1 158 ? -7.151 12.787 12.214 1.00 60.41 158 THR A CA 1
ATOM 1222 C C . THR A 1 158 ? -5.693 13.100 12.531 1.00 60.41 158 THR A C 1
ATOM 1224 O O . THR A 1 158 ? -4.793 12.632 11.836 1.00 60.41 158 THR A O 1
ATOM 1227 N N . THR A 1 159 ? -5.446 13.927 13.549 1.00 64.19 159 THR A N 1
ATOM 1228 C CA . THR A 1 159 ? -4.092 14.158 14.058 1.00 64.19 159 THR A CA 1
ATOM 1229 C C . THR A 1 159 ? -3.676 12.998 14.948 1.00 64.19 159 THR A C 1
ATOM 1231 O O . THR A 1 159 ? -4.436 12.483 15.773 1.00 64.19 159 THR A O 1
ATOM 1234 N N . CYS A 1 160 ? -2.443 12.548 14.759 1.00 69.50 160 CYS A N 1
ATOM 1235 C CA . CYS A 1 160 ? -1.818 11.584 15.647 1.00 69.50 160 CYS A CA 1
ATOM 1236 C C . CYS A 1 160 ? -1.052 12.328 16.725 1.00 69.50 160 CYS A C 1
ATOM 1238 O O . CYS A 1 160 ? 0.173 12.294 16.754 1.00 69.50 160 CYS A O 1
ATOM 1240 N N . ASP A 1 161 ? -1.824 13.018 17.562 1.00 64.56 161 ASP A N 1
ATOM 1241 C CA . ASP A 1 161 ? -1.362 13.523 18.852 1.00 64.56 161 ASP A CA 1
ATOM 1242 C C . ASP A 1 161 ? -1.120 12.353 19.822 1.00 64.56 161 ASP A C 1
ATOM 1244 O O . ASP A 1 161 ? -1.850 11.323 19.733 1.00 64.56 161 ASP A O 1
#

Secondary structure (DSSP, 8-state):
-HHHHHHHHHHHHHSS---TT-HHHHHHHHHHHHHHHHHHHTT-HHHHHHHHHHHHHHHHHHHHHHHHHHHHHHTT-EEEEEEEEE-TTS-EEEEEEEE--STT--EEEEEEEES--EEEEEEETTEEEEEEE-GGG-EEEEEEETTEEEEE-TT------

Sequence (161 aa):
MATLSSVFITLVFNQWHLVAGNKELVLCLQAACFMAFLAMTSVKKSGWMISASLFLVCAAGTIRQCWLEQLFNAADIYIVDDGRSCGSSGHCFQYIAAKGRGLAAKRQALFSSEEYVNIYYSYSEGMPAVNFDGMKNEFVQYLLCHGELKSVARDDKTTCD

Foldseek 3Di:
DLLVVLVVCLVVLLVVFPAPPCLVVSLVVLVVSLVVQCVVCVPDPVSNVSSVVSNVVSVVSSVVQVVLVVLLVVLQWDKDFPDKDADPVRWIKTWIWTWGPDPPIDIGTFDMETPDWRWHWDQPPNFIKIKIAYPPRDIWMWTCAPSDTDIDDPPDPDDND

pLDDT: mean 73.35, std 13.83, range [44.06, 91.12]